Protein AF-A0AB39R5B1-F1 (afdb_monomer_lite)

Structure (mmCIF, N/CA/C/O backbone):
data_AF-A0AB39R5B1-F1
#
_entry.id   AF-A0AB39R5B1-F1
#
loop_
_atom_site.group_PDB
_atom_site.id
_atom_site.type_symbol
_atom_site.label_atom_id
_atom_site.label_alt_id
_atom_site.label_comp_id
_atom_site.label_asym_id
_atom_site.label_entity_id
_atom_site.label_seq_id
_atom_site.pdbx_PDB_ins_code
_atom_site.Cartn_x
_atom_site.Cartn_y
_atom_site.Cartn_z
_atom_site.occupancy
_atom_site.B_iso_or_equiv
_atom_site.auth_seq_id
_atom_site.auth_comp_id
_atom_site.auth_asym_id
_atom_site.auth_atom_id
_atom_site.pdbx_PDB_model_num
ATOM 1 N N . MET A 1 1 ? 11.415 13.458 10.068 1.00 43.72 1 MET A N 1
ATOM 2 C CA . MET A 1 1 ? 11.132 12.335 9.148 1.00 43.72 1 MET A CA 1
ATOM 3 C C . MET A 1 1 ? 11.803 12.615 7.803 1.00 43.72 1 MET A C 1
ATOM 5 O O . MET A 1 1 ? 11.603 13.696 7.264 1.00 43.72 1 MET A O 1
ATOM 9 N N . VAL A 1 2 ? 12.654 11.715 7.298 1.00 47.12 2 VAL A N 1
ATOM 10 C CA . VAL A 1 2 ? 13.326 11.885 5.992 1.00 47.12 2 VAL A CA 1
ATOM 11 C C . VAL A 1 2 ? 12.467 11.214 4.925 1.00 47.12 2 VAL A C 1
ATOM 13 O O . VAL A 1 2 ? 12.218 10.016 5.012 1.00 47.12 2 VAL A O 1
ATOM 16 N N . ASN A 1 3 ? 12.008 11.974 3.931 1.00 48.72 3 ASN A N 1
ATOM 17 C CA . ASN A 1 3 ? 11.282 11.426 2.787 1.00 48.72 3 ASN A CA 1
ATOM 18 C C . ASN A 1 3 ? 12.201 10.453 2.017 1.00 48.72 3 ASN A C 1
ATOM 20 O O . ASN A 1 3 ? 13.226 10.872 1.480 1.00 48.72 3 ASN A O 1
ATOM 24 N N . ARG A 1 4 ? 11.857 9.156 1.990 1.00 53.66 4 ARG A N 1
ATOM 25 C CA . ARG A 1 4 ? 12.644 8.096 1.323 1.00 53.66 4 ARG A CA 1
ATOM 26 C C . ARG A 1 4 ? 12.230 7.848 -0.136 1.00 53.66 4 ARG A C 1
ATOM 28 O O . ARG A 1 4 ? 12.768 6.947 -0.785 1.00 53.66 4 ARG A O 1
ATOM 35 N N . VAL A 1 5 ? 11.299 8.638 -0.674 1.00 57.41 5 VAL A N 1
ATOM 36 C CA . VAL A 1 5 ? 10.811 8.496 -2.051 1.00 57.41 5 VAL A CA 1
ATOM 37 C C . VAL A 1 5 ? 11.806 9.121 -3.027 1.00 57.41 5 VAL A C 1
ATOM 39 O O . VAL A 1 5 ? 12.101 10.313 -2.963 1.00 57.41 5 VAL A O 1
ATOM 42 N N . LYS A 1 6 ? 12.321 8.305 -3.952 1.00 57.62 6 LYS A N 1
ATOM 43 C CA . LYS A 1 6 ? 13.201 8.737 -5.048 1.00 57.62 6 LYS A CA 1
ATOM 44 C C . LYS A 1 6 ? 12.429 8.755 -6.372 1.00 57.62 6 LYS A C 1
ATOM 46 O O . LYS A 1 6 ? 11.494 7.965 -6.523 1.00 57.62 6 LYS A O 1
ATOM 51 N N . PRO A 1 7 ? 12.828 9.592 -7.348 1.00 58.28 7 PRO A N 1
ATOM 52 C CA . PRO A 1 7 ? 12.282 9.525 -8.701 1.00 58.28 7 PRO A CA 1
ATOM 53 C C . PRO A 1 7 ? 12.334 8.099 -9.262 1.00 58.28 7 PRO A C 1
ATOM 55 O O . PRO A 1 7 ? 13.307 7.379 -9.046 1.00 58.28 7 PRO A O 1
ATOM 58 N N . GLY A 1 8 ? 11.274 7.693 -9.963 1.00 61.66 8 GLY A N 1
ATOM 59 C CA . GLY A 1 8 ? 11.141 6.338 -10.507 1.00 61.66 8 GLY A CA 1
ATOM 60 C C . GLY A 1 8 ? 10.612 5.294 -9.518 1.00 61.66 8 GLY A C 1
ATOM 61 O O . GLY A 1 8 ? 10.476 4.136 -9.907 1.00 61.66 8 GLY A O 1
ATOM 62 N N . ARG A 1 9 ? 10.281 5.682 -8.276 1.00 69.00 9 ARG A N 1
ATOM 63 C CA . ARG A 1 9 ? 9.618 4.804 -7.303 1.00 69.00 9 ARG A CA 1
ATOM 64 C C . ARG A 1 9 ? 8.117 5.077 -7.179 1.00 69.00 9 ARG A C 1
ATOM 66 O O . ARG A 1 9 ? 7.668 6.203 -7.349 1.00 69.00 9 ARG A O 1
ATOM 73 N N . ASN A 1 10 ? 7.384 4.021 -6.856 1.00 77.69 10 ASN A N 1
ATOM 74 C CA . ASN A 1 10 ? 5.967 3.923 -6.543 1.00 77.69 10 ASN A CA 1
ATOM 75 C C . ASN A 1 10 ? 5.812 3.673 -5.041 1.00 77.69 10 ASN A C 1
ATOM 77 O O . ASN A 1 10 ? 6.557 2.872 -4.475 1.00 77.69 10 ASN A O 1
ATOM 81 N N . VAL A 1 11 ? 4.840 4.325 -4.410 1.00 83.31 11 VAL A N 1
ATOM 82 C CA . VAL A 1 11 ? 4.579 4.236 -2.967 1.00 83.31 11 VAL A CA 1
ATOM 83 C C . VAL A 1 11 ? 3.243 3.547 -2.710 1.00 83.31 11 VAL A C 1
ATOM 85 O O . VAL A 1 11 ? 2.302 3.682 -3.491 1.00 83.31 11 VAL A O 1
ATOM 88 N N . ALA A 1 12 ? 3.171 2.782 -1.627 1.00 89.38 12 ALA A N 1
ATOM 89 C CA . ALA A 1 12 ? 1.927 2.276 -1.064 1.00 89.38 12 ALA A CA 1
ATOM 90 C C . ALA A 1 12 ? 1.862 2.601 0.431 1.00 89.38 12 ALA A C 1
ATOM 92 O O . ALA A 1 12 ? 2.904 2.740 1.077 1.00 89.38 12 ALA A O 1
ATOM 93 N N . VAL A 1 13 ? 0.643 2.732 0.946 1.00 88.38 13 VAL A N 1
ATOM 94 C CA . VAL A 1 13 ? 0.344 2.975 2.357 1.00 88.38 13 VAL A CA 1
ATOM 95 C C . VAL A 1 13 ? -0.755 2.020 2.784 1.00 88.38 13 VAL A C 1
ATOM 97 O O . VAL A 1 13 ? -1.795 1.976 2.127 1.00 88.38 13 VAL A O 1
ATOM 100 N N . TYR A 1 14 ? -0.536 1.282 3.866 1.00 92.88 14 TYR A N 1
ATOM 101 C CA . TYR A 1 14 ? -1.558 0.458 4.508 1.00 92.88 14 TYR A CA 1
ATOM 102 C C . TYR A 1 14 ? -1.941 1.085 5.840 1.00 92.88 14 TYR A C 1
ATOM 104 O O . TYR A 1 14 ? -1.070 1.432 6.642 1.00 92.88 14 TYR A O 1
ATOM 112 N N . ARG A 1 15 ? -3.243 1.206 6.079 1.00 89.50 15 ARG A N 1
ATOM 113 C CA . ARG A 1 15 ? -3.800 1.557 7.379 1.00 89.50 15 ARG A CA 1
ATOM 114 C C . ARG A 1 15 ? -4.125 0.279 8.138 1.00 89.50 15 ARG A C 1
ATOM 116 O O . ARG A 1 15 ? -4.845 -0.573 7.626 1.00 89.50 15 ARG A O 1
ATOM 123 N N . ILE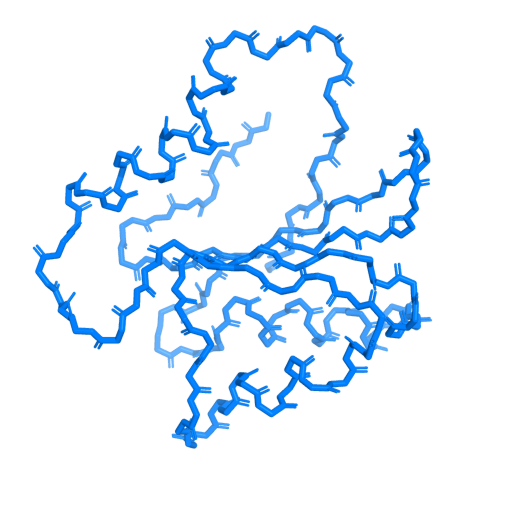 A 1 16 ? -3.611 0.176 9.356 1.00 91.94 16 ILE A N 1
ATOM 124 C CA . ILE A 1 16 ? -3.887 -0.914 10.289 1.00 91.94 16 ILE A CA 1
ATOM 125 C C . ILE A 1 16 ? -4.824 -0.393 11.378 1.00 91.94 16 ILE A C 1
ATOM 127 O O . ILE A 1 16 ? -4.519 0.616 12.020 1.00 91.94 16 ILE A O 1
ATOM 131 N N . GLY A 1 17 ? -5.941 -1.079 11.602 1.00 88.56 17 GLY A N 1
ATOM 132 C CA . GLY A 1 17 ? -6.992 -0.685 12.535 1.00 88.56 17 GLY A CA 1
ATOM 133 C C . GLY A 1 17 ? -7.817 0.513 12.055 1.00 88.56 17 GLY A C 1
ATOM 134 O O . GLY A 1 17 ? -7.694 0.987 10.927 1.00 88.56 17 GLY A O 1
ATOM 135 N N . SER A 1 18 ? -8.682 1.025 12.927 1.00 80.25 18 SER A N 1
ATOM 136 C CA . SER A 1 18 ? -9.600 2.132 12.635 1.00 80.25 18 SER A CA 1
ATOM 137 C C . SER A 1 18 ? -9.615 3.156 13.767 1.00 80.25 18 SER A C 1
ATOM 139 O O . SER A 1 18 ? -9.298 2.827 14.904 1.00 80.25 18 SER A O 1
ATOM 141 N N . GLY A 1 19 ? -10.048 4.382 13.475 1.00 76.81 19 GLY A N 1
ATOM 142 C CA . GLY A 1 19 ? -10.132 5.454 14.472 1.00 76.81 19 GLY A CA 1
ATOM 143 C C . GLY A 1 19 ? -8.767 6.044 14.840 1.00 76.81 19 GLY A C 1
ATOM 144 O O . GLY A 1 19 ? -7.853 6.056 14.013 1.00 76.81 19 GLY A O 1
ATOM 145 N N . GLU A 1 20 ? -8.660 6.569 16.060 1.00 74.38 20 GLU A N 1
ATOM 146 C CA . GLU A 1 20 ? -7.474 7.286 16.559 1.00 74.38 20 GLU A CA 1
ATOM 147 C C . GLU A 1 20 ? -6.259 6.368 16.771 1.00 74.38 20 GLU A C 1
ATOM 149 O O . GLU A 1 20 ? -5.129 6.816 16.608 1.00 74.38 20 GLU A O 1
ATOM 154 N N . ASP A 1 21 ? -6.481 5.072 17.010 1.00 79.81 21 ASP A N 1
ATOM 155 C CA . ASP A 1 21 ? -5.419 4.077 17.229 1.00 79.81 21 A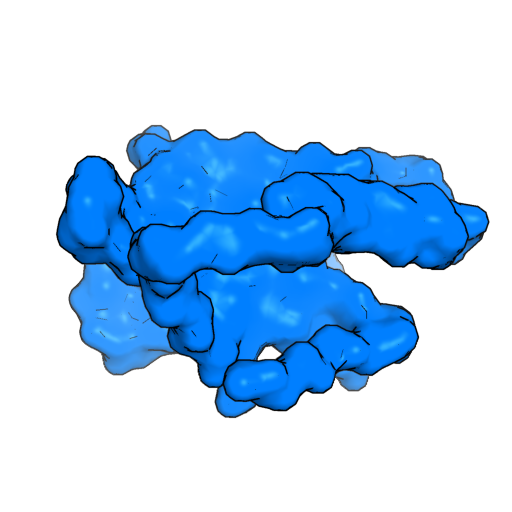SP A CA 1
ATOM 156 C C . ASP A 1 21 ? -4.837 3.499 15.927 1.00 79.81 21 ASP A C 1
ATOM 158 O O . ASP A 1 21 ? -4.049 2.547 15.943 1.00 79.81 21 ASP A O 1
ATOM 162 N N . SER A 1 22 ? -5.246 4.032 14.771 1.00 83.69 22 SER A N 1
ATOM 163 C CA . SER A 1 22 ? -4.777 3.504 13.494 1.00 83.69 22 SER A CA 1
ATOM 164 C C . SER A 1 22 ? -3.286 3.759 13.268 1.00 83.69 22 SER A C 1
ATOM 166 O O . SER A 1 22 ? -2.763 4.841 13.540 1.00 83.69 22 SER A O 1
ATOM 168 N N . ARG A 1 23 ? -2.608 2.748 12.724 1.00 84.94 23 ARG A N 1
ATOM 169 C CA . ARG A 1 23 ? -1.188 2.799 12.355 1.00 84.94 23 ARG A CA 1
ATOM 170 C C . ARG A 1 23 ? -1.054 2.830 10.842 1.00 84.94 23 ARG A C 1
ATOM 172 O O . ARG A 1 23 ? -1.838 2.191 10.145 1.00 84.94 23 ARG A O 1
ATOM 179 N N . PHE A 1 24 ? -0.054 3.542 10.331 1.00 84.06 24 PHE A N 1
ATOM 180 C CA . PHE A 1 24 ? 0.152 3.687 8.891 1.00 84.06 24 PHE A CA 1
ATOM 181 C C . PHE A 1 24 ? 1.526 3.163 8.494 1.00 84.06 24 PHE A C 1
ATOM 183 O O . PHE A 1 24 ? 2.553 3.743 8.851 1.00 84.06 24 PHE A O 1
ATOM 190 N N . LEU A 1 25 ? 1.534 2.080 7.724 1.00 85.56 25 LEU A N 1
ATOM 191 C CA . LEU A 1 25 ? 2.746 1.479 7.181 1.00 85.56 25 LEU A CA 1
ATOM 192 C C . LEU A 1 25 ? 2.957 1.975 5.756 1.00 85.56 25 LEU A C 1
ATOM 194 O O . LEU A 1 25 ? 2.023 1.977 4.955 1.00 85.56 25 LEU A O 1
ATOM 198 N N . VAL A 1 26 ? 4.177 2.386 5.423 1.00 84.56 26 VAL A N 1
ATOM 199 C CA . VAL A 1 26 ? 4.504 2.985 4.123 1.00 84.56 26 VAL A CA 1
ATOM 200 C C . VAL A 1 26 ? 5.701 2.283 3.511 1.00 84.56 26 VAL A C 1
ATOM 202 O O . VAL A 1 26 ? 6.738 2.165 4.153 1.00 84.56 26 VAL A O 1
ATOM 205 N N . ALA A 1 27 ? 5.606 1.904 2.238 1.00 84.88 27 ALA A N 1
ATOM 206 C CA . ALA A 1 27 ? 6.755 1.408 1.486 1.00 84.88 27 ALA A CA 1
ATOM 207 C C . ALA A 1 27 ? 6.851 2.055 0.107 1.00 84.88 27 ALA A C 1
ATOM 209 O O . ALA A 1 27 ? 5.849 2.309 -0.568 1.00 84.88 27 ALA A O 1
ATOM 210 N N . ALA A 1 28 ? 8.086 2.268 -0.340 1.00 84.25 28 ALA A N 1
ATOM 211 C CA . ALA A 1 28 ? 8.401 2.545 -1.734 1.00 84.25 28 ALA A CA 1
ATOM 212 C C . ALA A 1 28 ? 8.912 1.259 -2.389 1.00 84.25 28 ALA A C 1
ATOM 214 O O . ALA A 1 28 ? 9.608 0.489 -1.736 1.00 84.25 28 ALA A O 1
ATOM 215 N N . ASN A 1 29 ? 8.606 1.030 -3.666 1.00 84.25 29 ASN A N 1
ATOM 216 C CA . ASN A 1 29 ? 9.140 -0.135 -4.369 1.00 84.25 29 ASN A CA 1
ATOM 217 C C . ASN A 1 29 ? 10.675 -0.095 -4.449 1.00 84.25 29 ASN A C 1
ATOM 219 O O . ASN A 1 29 ? 11.291 0.981 -4.480 1.00 84.25 29 ASN A O 1
ATOM 223 N N . ASP A 1 30 ? 11.262 -1.278 -4.591 1.00 83.81 30 ASP A N 1
ATOM 224 C CA . ASP A 1 30 ? 12.654 -1.436 -4.979 1.00 83.81 30 ASP A CA 1
ATOM 225 C C . ASP A 1 30 ? 12.766 -1.389 -6.517 1.00 83.81 30 ASP A C 1
ATOM 227 O O . ASP A 1 30 ? 12.076 -2.149 -7.206 1.00 83.81 30 ASP A O 1
ATOM 231 N N . PRO A 1 31 ? 13.540 -0.463 -7.114 1.00 77.81 31 PRO A N 1
ATOM 232 C CA . PRO A 1 31 ? 13.697 -0.404 -8.565 1.00 77.81 31 PRO A CA 1
ATOM 233 C C . PRO A 1 31 ? 14.283 -1.703 -9.139 1.00 77.81 31 PRO A C 1
ATOM 235 O O . PRO A 1 31 ? 15.423 -2.049 -8.856 1.00 77.81 31 PRO A O 1
ATOM 238 N N . GLY A 1 32 ? 13.512 -2.399 -9.981 1.00 76.31 32 GLY A N 1
ATOM 239 C CA . GLY A 1 32 ? 13.896 -3.701 -10.545 1.00 76.31 32 GLY A CA 1
ATOM 240 C C . GLY A 1 32 ? 13.676 -4.893 -9.604 1.00 76.31 32 GLY A C 1
ATOM 241 O O . GLY A 1 32 ? 13.955 -6.022 -9.999 1.00 76.31 32 GLY A O 1
ATOM 242 N N . GLY A 1 33 ? 13.169 -4.644 -8.394 1.00 87.19 33 GLY A N 1
ATOM 243 C CA . GLY A 1 33 ? 12.835 -5.648 -7.390 1.00 87.19 33 GLY A CA 1
ATOM 244 C C . GLY A 1 33 ? 11.347 -5.630 -7.041 1.00 87.19 33 GLY A C 1
ATOM 245 O O . GLY A 1 33 ? 10.484 -5.519 -7.911 1.00 87.19 33 GLY A O 1
ATOM 246 N N . LEU A 1 34 ? 11.046 -5.750 -5.748 1.00 89.19 34 LEU A N 1
ATOM 247 C CA . LEU A 1 34 ? 9.678 -5.846 -5.241 1.00 89.19 34 LEU A CA 1
ATOM 248 C C . LEU A 1 34 ? 8.886 -4.545 -5.411 1.00 89.19 34 LEU A C 1
ATOM 250 O O . LEU A 1 34 ? 9.389 -3.437 -5.195 1.00 89.19 34 LEU A O 1
ATOM 254 N N . HIS A 1 35 ? 7.599 -4.682 -5.716 1.00 90.56 35 HIS A N 1
ATOM 255 C CA . HIS A 1 35 ? 6.646 -3.582 -5.686 1.00 90.56 35 HIS A CA 1
ATOM 256 C C . HIS A 1 35 ? 6.361 -3.126 -4.248 1.00 90.56 35 HIS A C 1
ATOM 258 O O . HIS A 1 35 ? 6.437 -3.900 -3.300 1.00 90.56 35 HIS A O 1
ATOM 264 N N . SER A 1 36 ? 5.943 -1.866 -4.079 1.00 89.81 36 SER A N 1
ATOM 265 C CA . SER A 1 36 ? 5.646 -1.296 -2.753 1.00 89.81 36 SER A CA 1
ATOM 266 C C . SER A 1 36 ? 4.626 -2.104 -1.941 1.00 89.81 36 SER A C 1
ATOM 268 O O . SER A 1 36 ? 4.748 -2.197 -0.728 1.00 89.81 36 SER A O 1
ATOM 270 N N . LYS A 1 37 ? 3.654 -2.730 -2.612 1.00 92.50 37 LYS A N 1
ATOM 271 C CA . LYS A 1 37 ? 2.647 -3.601 -1.985 1.00 92.50 37 LYS A CA 1
ATOM 272 C C . LYS A 1 37 ? 3.245 -4.913 -1.511 1.00 92.50 37 LYS A C 1
ATOM 274 O O . LYS A 1 37 ? 2.876 -5.403 -0.462 1.00 92.50 37 LYS A O 1
ATOM 279 N N . GLU A 1 38 ? 4.189 -5.465 -2.266 1.00 92.75 38 GLU A N 1
ATOM 280 C CA . GLU A 1 38 ? 4.854 -6.713 -1.891 1.00 92.75 38 GLU A CA 1
ATOM 281 C C . GLU A 1 38 ? 5.753 -6.516 -0.677 1.00 92.75 38 GLU A C 1
ATOM 283 O O . GLU A 1 38 ? 5.806 -7.376 0.191 1.00 92.75 38 GLU A O 1
ATOM 288 N N . ILE A 1 39 ? 6.425 -5.367 -0.591 1.00 92.81 39 ILE A N 1
ATOM 289 C CA . ILE A 1 39 ? 7.230 -5.015 0.582 1.00 92.81 39 ILE A CA 1
ATOM 290 C C . ILE A 1 39 ? 6.339 -4.927 1.830 1.00 92.81 39 ILE A C 1
ATOM 292 O O . ILE A 1 39 ? 6.693 -5.484 2.866 1.00 92.81 39 ILE A O 1
ATOM 296 N N . LEU A 1 40 ? 5.174 -4.276 1.726 1.00 93.56 40 LEU A N 1
ATOM 297 C CA . LEU A 1 40 ? 4.223 -4.181 2.837 1.00 93.56 40 LEU A CA 1
ATOM 298 C C . LEU A 1 40 ? 3.598 -5.533 3.191 1.00 93.56 40 LEU A C 1
ATOM 300 O O . LEU A 1 40 ? 3.570 -5.876 4.367 1.00 93.56 40 LEU A O 1
ATOM 304 N N . ASP A 1 41 ? 3.159 -6.321 2.208 1.00 93.50 41 ASP A N 1
ATOM 305 C CA . ASP A 1 41 ? 2.624 -7.671 2.434 1.00 93.50 41 ASP A CA 1
ATOM 306 C C . ASP A 1 41 ? 3.633 -8.552 3.177 1.00 93.50 41 ASP A C 1
ATOM 308 O O . ASP A 1 41 ? 3.301 -9.132 4.207 1.00 93.50 41 ASP A O 1
ATOM 312 N N . ASN A 1 42 ? 4.881 -8.599 2.696 1.00 93.44 42 ASN A N 1
ATOM 313 C CA . ASN A 1 42 ? 5.936 -9.391 3.322 1.00 93.44 42 ASN A CA 1
ATOM 314 C C . ASN A 1 42 ? 6.204 -8.936 4.764 1.00 93.44 42 ASN A C 1
ATOM 316 O O . ASN A 1 42 ? 6.479 -9.765 5.629 1.00 93.44 42 ASN A O 1
ATOM 320 N N . TYR A 1 43 ? 6.130 -7.628 5.031 1.00 93.94 43 TYR A N 1
ATOM 321 C CA . TYR A 1 43 ? 6.270 -7.098 6.384 1.00 93.94 43 TYR A CA 1
ATOM 322 C C . TYR A 1 43 ? 5.102 -7.505 7.284 1.00 93.94 43 TYR A C 1
ATOM 324 O O . TYR A 1 43 ? 5.350 -7.914 8.417 1.00 93.94 43 TYR A O 1
ATOM 332 N N . LEU A 1 44 ? 3.854 -7.428 6.807 1.00 93.94 44 LEU A N 1
ATOM 333 C CA . LEU A 1 44 ? 2.694 -7.878 7.582 1.00 93.94 44 LEU A CA 1
ATOM 334 C C . LEU A 1 44 ? 2.816 -9.362 7.936 1.00 93.94 44 LEU A C 1
ATOM 336 O O . LEU A 1 44 ? 2.635 -9.722 9.098 1.00 93.94 44 LEU A O 1
ATOM 340 N N . ASP A 1 45 ? 3.203 -10.188 6.961 1.00 93.75 45 ASP A N 1
ATOM 341 C CA . ASP A 1 45 ? 3.369 -11.632 7.137 1.00 93.75 45 ASP A CA 1
ATOM 342 C C . ASP A 1 45 ? 4.479 -11.942 8.153 1.00 93.75 45 ASP A C 1
ATOM 344 O O . ASP A 1 45 ? 4.289 -12.748 9.064 1.00 93.75 45 ASP A O 1
ATOM 348 N N . ALA A 1 46 ? 5.622 -11.257 8.050 1.00 93.50 46 ALA A N 1
ATOM 349 C CA . ALA A 1 46 ? 6.729 -11.398 8.996 1.00 93.50 46 ALA A CA 1
ATOM 350 C C . ALA A 1 46 ? 6.387 -10.880 10.404 1.00 93.50 46 ALA A C 1
ATOM 352 O O . ALA A 1 46 ? 6.897 -11.402 11.395 1.00 93.50 46 ALA A O 1
ATOM 353 N N . SER A 1 47 ? 5.526 -9.864 10.494 1.00 91.00 47 SER A N 1
ATOM 354 C CA . SER A 1 47 ? 5.098 -9.243 11.754 1.00 91.00 47 SER A CA 1
ATOM 355 C C . SER A 1 47 ? 3.899 -9.943 12.397 1.00 91.00 47 SER A C 1
ATOM 357 O O . SER A 1 47 ? 3.496 -9.568 13.497 1.00 91.00 47 SER A O 1
ATOM 359 N N . GLY A 1 48 ? 3.314 -10.940 11.725 1.00 94.94 48 GLY A N 1
ATOM 360 C CA . GLY A 1 48 ? 2.118 -11.637 12.194 1.00 94.94 48 GLY A CA 1
ATOM 361 C C . GLY A 1 48 ? 0.876 -10.744 12.281 1.00 94.94 48 GLY A C 1
ATOM 362 O O . GLY A 1 48 ? -0.006 -11.021 13.090 1.00 94.94 48 GLY A O 1
ATOM 363 N N . ILE A 1 49 ? 0.811 -9.663 11.495 1.00 93.44 49 ILE A N 1
ATOM 364 C CA . ILE A 1 49 ? -0.358 -8.772 11.442 1.00 93.44 49 ILE A CA 1
ATOM 365 C C . ILE A 1 49 ? -1.417 -9.416 10.545 1.00 93.44 49 ILE A C 1
ATOM 367 O O . ILE A 1 49 ? -1.112 -9.822 9.421 1.00 93.44 49 ILE A O 1
ATOM 371 N N . SER A 1 50 ? -2.658 -9.508 11.030 1.00 95.19 50 SER A N 1
ATOM 372 C CA . SER A 1 50 ? -3.736 -10.133 10.264 1.00 95.19 50 SER A CA 1
ATOM 373 C C . SER A 1 50 ? -4.107 -9.272 9.052 1.00 95.19 50 SER A C 1
ATOM 375 O O . SER A 1 50 ? -4.187 -8.048 9.181 1.00 95.19 50 SER A O 1
ATOM 377 N N . PRO A 1 51 ? -4.411 -9.866 7.882 1.00 94.81 51 PRO A N 1
ATOM 378 C CA . PRO A 1 51 ? -5.024 -9.136 6.776 1.00 94.81 51 PRO A CA 1
ATOM 379 C C . PRO A 1 51 ? -6.307 -8.400 7.178 1.00 94.81 51 PRO A C 1
ATOM 381 O O . PRO A 1 51 ? -6.538 -7.302 6.684 1.00 94.81 51 PRO A O 1
ATOM 384 N N . ASP A 1 52 ? -7.082 -8.954 8.114 1.00 96.06 52 ASP A N 1
ATOM 385 C CA . ASP A 1 52 ? -8.317 -8.333 8.612 1.00 96.06 52 ASP A CA 1
ATOM 386 C C . ASP A 1 52 ? -8.054 -7.049 9.417 1.00 96.06 52 ASP A C 1
ATOM 388 O O . ASP A 1 52 ? -8.937 -6.200 9.549 1.00 96.06 52 ASP A O 1
ATOM 392 N N . ASP A 1 53 ? -6.835 -6.870 9.936 1.00 94.94 53 ASP A N 1
ATOM 393 C CA . ASP A 1 53 ? -6.449 -5.634 10.617 1.00 94.94 53 ASP A CA 1
ATOM 394 C C . ASP A 1 53 ? -6.187 -4.499 9.619 1.00 94.94 53 ASP A C 1
ATOM 396 O O . ASP A 1 53 ? -6.124 -3.337 10.020 1.00 94.94 53 ASP A O 1
ATOM 400 N N . VAL A 1 54 ? -6.021 -4.798 8.327 1.00 95.12 54 VAL A N 1
ATOM 401 C CA . VAL A 1 54 ? -5.835 -3.782 7.290 1.00 95.12 54 VAL A CA 1
ATOM 402 C C . VAL A 1 54 ? -7.194 -3.231 6.884 1.00 95.12 54 VAL A C 1
ATOM 404 O O . VAL A 1 54 ? -8.046 -3.954 6.382 1.00 95.12 54 VAL A O 1
ATOM 407 N N . THR A 1 55 ? -7.400 -1.935 7.084 1.00 92.31 55 THR A N 1
ATOM 408 C CA . THR A 1 55 ? -8.697 -1.281 6.842 1.00 92.31 55 THR A CA 1
ATOM 409 C C . THR A 1 55 ? -8.695 -0.409 5.595 1.00 92.31 55 THR A C 1
ATOM 411 O O . THR A 1 55 ? -9.735 -0.221 4.971 1.00 92.31 55 THR A O 1
ATOM 414 N N . GLU A 1 56 ? -7.533 0.103 5.188 1.00 89.56 56 GLU A N 1
ATOM 415 C CA . GLU A 1 56 ? -7.388 0.907 3.975 1.00 89.56 56 GLU A CA 1
ATOM 416 C C . GLU A 1 56 ? -6.040 0.643 3.312 1.00 89.56 56 GLU A C 1
ATOM 418 O O . GLU A 1 56 ? -5.002 0.525 3.971 1.00 89.56 56 GLU A O 1
ATOM 423 N N . ILE A 1 57 ? -6.048 0.608 1.984 1.00 91.31 57 ILE A N 1
ATOM 424 C CA . ILE A 1 57 ? -4.854 0.481 1.159 1.00 91.31 57 ILE A CA 1
ATOM 425 C C . ILE A 1 57 ? -4.863 1.595 0.125 1.00 91.31 57 ILE A C 1
ATOM 427 O O . ILE A 1 57 ? -5.693 1.632 -0.782 1.00 91.31 57 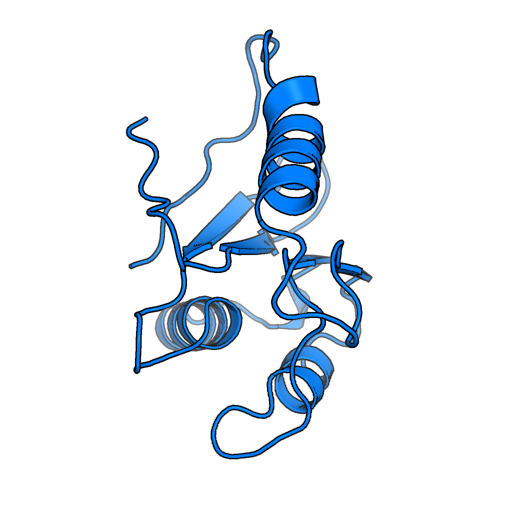ILE A O 1
ATOM 431 N N . TYR A 1 58 ? -3.876 2.478 0.213 1.00 87.25 58 TYR A N 1
ATOM 432 C CA . TYR A 1 58 ? -3.588 3.443 -0.835 1.00 87.25 58 TYR A CA 1
ATOM 433 C C . TYR A 1 58 ? -2.365 3.011 -1.634 1.00 87.25 58 TYR A C 1
ATOM 435 O O . TYR A 1 58 ? -1.320 2.645 -1.092 1.00 87.25 58 TYR A O 1
ATOM 443 N N . SER A 1 59 ? -2.458 3.137 -2.951 1.00 85.38 59 SER A N 1
ATOM 444 C CA . SER A 1 59 ? -1.338 2.948 -3.855 1.00 85.38 59 SER A CA 1
ATOM 445 C C . SER A 1 59 ? -1.181 4.125 -4.808 1.00 85.38 59 SER A C 1
ATOM 447 O O . SER A 1 59 ? -2.146 4.599 -5.394 1.00 85.38 59 SER A O 1
ATOM 449 N N . GLU A 1 60 ? 0.050 4.557 -5.081 1.00 81.00 60 GLU A N 1
ATOM 450 C CA . GLU A 1 60 ? 0.255 5.559 -6.128 1.00 81.00 60 GLU A CA 1
ATOM 451 C C . GLU A 1 60 ? -0.237 5.036 -7.494 1.00 81.00 60 GLU A C 1
ATOM 453 O O . GLU A 1 60 ? -0.976 5.730 -8.189 1.00 81.00 60 GLU A O 1
ATOM 458 N N . ARG A 1 61 ? 0.105 3.792 -7.859 1.00 81.19 61 ARG A N 1
ATOM 459 C CA . ARG A 1 61 ? -0.304 3.152 -9.129 1.00 81.19 61 ARG A CA 1
ATOM 460 C C . ARG A 1 61 ? -1.305 2.026 -8.943 1.00 81.19 61 ARG A C 1
ATOM 462 O O . ARG A 1 61 ? -1.222 1.304 -7.956 1.00 81.19 61 ARG A O 1
ATOM 469 N N . VAL A 1 62 ? -2.164 1.807 -9.930 1.00 84.12 62 VAL A N 1
ATOM 470 C CA . VAL A 1 62 ? -3.044 0.639 -9.994 1.00 84.12 62 VAL A CA 1
ATOM 471 C C . VAL A 1 62 ? -2.233 -0.635 -9.707 1.00 84.12 62 VAL A C 1
ATOM 473 O O . VAL A 1 62 ? -1.142 -0.802 -10.271 1.00 84.12 62 VAL A O 1
ATOM 476 N N . PRO A 1 63 ? -2.680 -1.498 -8.775 1.00 87.00 63 PRO A N 1
ATOM 477 C CA . PRO A 1 63 ? -2.032 -2.781 -8.539 1.00 87.00 63 PRO A CA 1
ATOM 478 C C . PRO A 1 63 ? -1.941 -3.576 -9.847 1.00 87.00 63 PRO A C 1
ATOM 480 O O . PRO A 1 63 ? -2.939 -3.752 -10.541 1.00 87.00 63 PRO A O 1
ATOM 483 N N . CYS A 1 64 ? -0.742 -4.035 -10.210 1.00 85.56 64 CYS A N 1
ATOM 484 C CA . CYS A 1 64 ? -0.559 -4.792 -11.446 1.00 85.56 64 CYS A CA 1
ATOM 485 C C . CYS A 1 64 ? -1.234 -6.169 -11.359 1.00 85.56 64 CYS A C 1
ATOM 487 O O . CYS A 1 64 ? -1.264 -6.785 -10.295 1.00 85.56 64 CYS A O 1
ATOM 489 N N . SER A 1 65 ? -1.728 -6.675 -12.485 1.00 84.38 65 SER A N 1
ATOM 490 C CA . SER A 1 65 ? -2.291 -8.029 -12.619 1.00 84.38 65 SER A CA 1
ATOM 491 C C . SER A 1 65 ? -1.353 -9.004 -13.334 1.00 84.38 65 SER A C 1
ATOM 493 O O . SER A 1 65 ? -1.736 -10.126 -13.646 1.00 84.38 65 SER A O 1
ATOM 495 N N . THR A 1 66 ? -0.121 -8.575 -13.611 1.00 79.38 66 THR A N 1
ATOM 496 C CA . THR A 1 66 ? 0.881 -9.353 -14.341 1.00 79.38 66 THR A CA 1
ATOM 497 C C . THR A 1 66 ? 1.887 -9.998 -13.399 1.00 79.38 66 THR A C 1
ATOM 499 O O . THR A 1 66 ? 2.341 -9.373 -12.432 1.00 79.38 66 THR A O 1
ATOM 502 N N . ASP A 1 67 ? 2.286 -11.219 -13.739 1.00 78.25 67 ASP A N 1
ATOM 503 C CA . ASP A 1 67 ? 3.404 -11.910 -13.105 1.00 78.25 67 ASP A CA 1
ATOM 504 C C . ASP A 1 67 ? 4.735 -11.167 -13.335 1.00 78.25 67 ASP A C 1
ATOM 506 O O . ASP A 1 67 ? 4.878 -10.433 -14.319 1.00 78.25 67 ASP A O 1
ATOM 510 N N . PRO A 1 68 ? 5.717 -11.327 -12.430 1.00 84.69 68 PRO A N 1
ATOM 511 C CA . PRO A 1 68 ? 5.676 -12.170 -11.226 1.00 84.69 68 PRO A CA 1
ATOM 512 C C . PRO A 1 68 ? 4.989 -11.515 -10.013 1.00 84.69 68 PRO A C 1
ATOM 514 O O . PRO A 1 68 ? 4.782 -12.173 -9.000 1.00 84.69 68 PRO A O 1
ATOM 517 N N . HIS A 1 69 ? 4.655 -10.225 -10.084 1.00 85.81 69 HIS A N 1
ATOM 518 C CA . HIS A 1 69 ? 4.258 -9.453 -8.901 1.00 85.81 69 HIS A CA 1
ATOM 519 C C . HIS A 1 69 ? 2.781 -9.619 -8.525 1.00 85.81 69 HIS A C 1
ATOM 521 O O . HIS A 1 69 ? 2.447 -9.663 -7.339 1.00 85.81 69 HIS A O 1
ATOM 527 N N . ASN A 1 70 ? 1.902 -9.650 -9.538 1.00 86.19 70 ASN A N 1
ATOM 528 C CA . ASN A 1 70 ? 0.448 -9.809 -9.437 1.00 86.19 70 ASN A CA 1
ATOM 529 C C . ASN A 1 70 ? -0.185 -9.120 -8.205 1.00 86.19 70 ASN A C 1
ATOM 531 O O . ASN A 1 70 ? -0.928 -9.718 -7.423 1.00 86.19 70 ASN A O 1
ATOM 535 N N . CYS A 1 71 ? 0.135 -7.835 -8.006 1.00 90.06 71 CYS A N 1
ATOM 536 C CA . CYS A 1 71 ? -0.308 -7.076 -6.838 1.00 90.06 71 CYS A CA 1
ATOM 537 C C . CYS A 1 71 ? -1.835 -7.019 -6.710 1.00 90.06 71 CYS A C 1
ATOM 539 O O . CYS A 1 71 ? -2.330 -6.919 -5.598 1.00 90.06 71 CYS A O 1
ATOM 541 N N . SER A 1 72 ? -2.584 -7.088 -7.812 1.00 87.50 72 SER A N 1
ATOM 542 C CA . SER A 1 72 ? -4.049 -7.124 -7.778 1.00 87.50 72 SER A CA 1
ATOM 543 C C . SER A 1 72 ? -4.586 -8.358 -7.044 1.00 87.50 72 SER A C 1
ATOM 545 O O . SER A 1 72 ? -5.438 -8.213 -6.171 1.00 87.50 72 SER A O 1
ATOM 547 N N . ALA A 1 73 ? -4.031 -9.547 -7.311 1.00 87.38 73 ALA A N 1
ATOM 548 C CA . ALA A 1 73 ? -4.403 -10.773 -6.611 1.00 87.38 73 ALA A CA 1
ATOM 549 C C . ALA A 1 73 ? -4.010 -10.712 -5.130 1.00 87.38 73 ALA A C 1
ATOM 551 O O . ALA A 1 73 ? -4.792 -11.107 -4.270 1.00 87.38 73 ALA A O 1
ATOM 552 N N . ARG A 1 74 ? -2.834 -10.143 -4.829 1.00 90.81 74 ARG A N 1
ATOM 553 C CA . ARG A 1 74 ? -2.394 -9.900 -3.449 1.00 90.81 74 ARG A CA 1
ATOM 554 C C . ARG A 1 74 ? -3.363 -9.001 -2.690 1.00 90.81 74 ARG A C 1
ATOM 556 O O . ARG A 1 74 ? -3.728 -9.331 -1.569 1.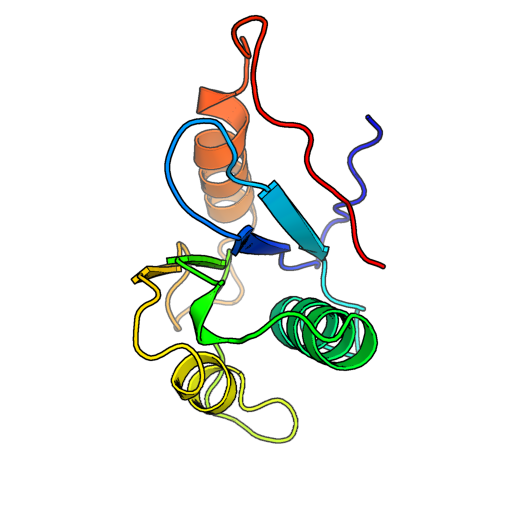00 90.81 74 ARG A O 1
ATOM 563 N N . MET A 1 75 ? -3.830 -7.910 -3.308 1.00 91.50 75 MET A N 1
ATOM 564 C CA . MET A 1 75 ? -4.782 -7.007 -2.649 1.00 91.50 75 MET A CA 1
ATOM 565 C C . MET A 1 75 ? -6.114 -7.702 -2.353 1.00 91.50 75 MET A C 1
ATOM 567 O O . MET A 1 75 ? -6.772 -7.356 -1.380 1.00 91.50 75 MET A O 1
ATOM 571 N N . GLY A 1 76 ? -6.473 -8.729 -3.129 1.00 89.94 76 GLY A N 1
ATOM 572 C CA . GLY A 1 76 ? -7.654 -9.556 -2.881 1.00 89.94 76 GLY A CA 1
ATOM 573 C C . GLY A 1 76 ? -7.649 -10.295 -1.538 1.00 89.94 76 GLY A C 1
ATOM 574 O O . GLY A 1 76 ? -8.706 -10.755 -1.115 1.00 89.94 76 GLY A O 1
ATOM 575 N N . ARG A 1 77 ? -6.504 -10.391 -0.843 1.00 93.00 77 ARG A N 1
ATOM 576 C CA . ARG A 1 77 ? -6.432 -10.981 0.505 1.00 93.00 77 ARG A CA 1
ATOM 577 C C . ARG A 1 77 ? -7.025 -10.082 1.597 1.00 93.00 77 ARG A C 1
ATOM 579 O O . ARG A 1 77 ? -7.334 -10.579 2.672 1.00 93.00 77 ARG A O 1
ATOM 586 N N . TYR A 1 78 ? -7.175 -8.783 1.332 1.00 94.19 78 TYR A N 1
ATOM 587 C CA . TYR A 1 78 ? -7.676 -7.791 2.285 1.00 94.19 78 TYR A CA 1
ATOM 588 C C . TYR A 1 78 ? -9.169 -7.543 2.054 1.00 94.19 78 TYR A C 1
ATOM 590 O O . TYR A 1 78 ? -9.570 -6.516 1.509 1.00 94.19 78 TYR A O 1
ATOM 598 N N . GLY A 1 79 ? -9.998 -8.527 2.411 1.00 90.06 79 GLY A N 1
ATOM 599 C CA . GLY A 1 79 ? -11.425 -8.547 2.061 1.00 90.06 79 GLY A CA 1
ATOM 600 C C . GLY A 1 79 ? -12.263 -7.416 2.671 1.00 90.06 79 GLY A C 1
ATOM 601 O O . GLY A 1 79 ? -13.342 -7.120 2.164 1.00 90.06 79 GLY A O 1
ATOM 602 N N . ASN A 1 80 ? -11.772 -6.785 3.738 1.00 89.19 80 ASN A N 1
ATOM 603 C CA . ASN A 1 80 ? -12.411 -5.673 4.440 1.00 89.19 80 ASN A CA 1
ATOM 604 C C . ASN A 1 80 ? -11.739 -4.313 4.192 1.00 89.19 80 ASN A C 1
ATOM 606 O O . ASN A 1 80 ? -12.205 -3.319 4.748 1.00 89.19 80 ASN A O 1
ATOM 610 N N . ALA A 1 81 ? -10.659 -4.260 3.406 1.00 90.81 81 ALA A N 1
ATOM 611 C CA . ALA A 1 81 ? -9.916 -3.028 3.186 1.00 90.81 81 ALA A CA 1
ATOM 612 C C . ALA A 1 81 ? -10.446 -2.239 1.985 1.00 90.81 81 ALA A C 1
ATOM 614 O O . ALA A 1 81 ? -10.642 -2.788 0.897 1.00 90.81 81 ALA A O 1
ATOM 615 N N . ASP A 1 82 ? -10.558 -0.922 2.140 1.00 88.75 82 ASP A N 1
ATOM 616 C CA . ASP A 1 82 ? -10.806 -0.029 1.011 1.00 88.75 82 ASP A CA 1
ATOM 617 C C . ASP A 1 82 ? -9.515 0.169 0.205 1.00 88.75 82 ASP A C 1
ATOM 619 O O . ASP A 1 82 ? -8.553 0.790 0.665 1.00 88.75 82 ASP A O 1
ATOM 623 N N . VAL A 1 83 ? -9.484 -0.354 -1.024 1.00 87.31 83 VAL A N 1
ATOM 624 C CA . VAL A 1 83 ? -8.325 -0.246 -1.922 1.00 87.31 83 VAL A CA 1
ATOM 625 C C . VAL A 1 83 ? -8.518 0.904 -2.903 1.00 87.31 83 VAL A C 1
ATOM 627 O O . VAL A 1 83 ? -9.451 0.913 -3.706 1.00 87.31 83 VAL A O 1
ATOM 630 N N . SER A 1 84 ? -7.589 1.855 -2.899 1.00 82.12 84 SER A N 1
ATOM 631 C CA . SER A 1 84 ? -7.613 3.019 -3.783 1.00 82.12 84 SER A CA 1
ATOM 632 C C . SER A 1 84 ? -6.261 3.273 -4.446 1.00 82.12 84 SER A C 1
ATOM 634 O O . SER A 1 84 ? -5.197 2.882 -3.955 1.00 82.12 84 SER A O 1
ATOM 636 N N . TRP A 1 85 ? -6.291 3.933 -5.603 1.00 82.69 85 TRP A N 1
ATOM 637 C CA . TRP A 1 85 ? -5.082 4.348 -6.300 1.00 82.69 85 TRP A CA 1
ATOM 638 C C . TRP A 1 85 ? -5.274 5.630 -7.090 1.00 82.69 85 TRP A C 1
ATOM 640 O O . TRP A 1 85 ? -6.385 5.965 -7.498 1.00 82.69 85 TRP A O 1
ATOM 650 N N . THR A 1 86 ? -4.168 6.328 -7.353 1.00 70.12 86 THR A N 1
ATOM 651 C CA . THR A 1 86 ? -4.227 7.584 -8.114 1.00 70.12 86 THR A CA 1
ATOM 652 C C . THR A 1 86 ? -3.931 7.410 -9.606 1.00 70.12 86 THR A C 1
ATOM 654 O O . THR A 1 86 ? -4.449 8.170 -10.423 1.00 70.12 86 THR A O 1
ATOM 657 N N . LEU A 1 87 ? -3.116 6.428 -10.004 1.00 68.19 87 LEU A N 1
ATOM 658 C CA . LEU A 1 87 ? -2.670 6.269 -11.397 1.00 68.19 87 LEU A CA 1
ATOM 659 C C . LEU A 1 87 ? -3.215 4.976 -12.015 1.00 68.19 87 LEU A C 1
ATOM 661 O O . LEU A 1 87 ? -2.866 3.895 -11.557 1.00 68.19 87 LEU A O 1
ATOM 665 N N . ASN A 1 88 ? -4.053 5.089 -13.051 1.00 62.41 88 ASN A N 1
ATOM 666 C CA . ASN A 1 88 ? -4.661 3.964 -13.788 1.00 62.41 88 ASN A CA 1
ATOM 667 C C . ASN A 1 88 ? -3.920 3.686 -15.125 1.00 62.41 88 ASN A C 1
ATOM 669 O O . ASN A 1 88 ? -3.049 4.485 -15.478 1.00 62.41 88 ASN A O 1
ATOM 673 N N . PRO A 1 89 ? -4.162 2.562 -15.839 1.00 51.97 89 PRO A N 1
ATOM 674 C CA . PRO A 1 89 ? -3.132 1.706 -16.430 1.00 51.97 89 PRO A CA 1
ATOM 675 C C . PRO A 1 89 ? -2.476 2.288 -17.697 1.00 51.97 89 PRO A C 1
ATOM 677 O O . PRO A 1 89 ? -1.512 1.717 -18.197 1.00 51.97 89 PRO A O 1
ATOM 680 N N . ASP A 1 90 ? -2.921 3.449 -18.180 1.00 42.34 90 ASP A N 1
ATOM 681 C CA . ASP A 1 90 ? -2.410 4.084 -19.388 1.00 42.34 90 ASP A CA 1
ATOM 682 C C . ASP A 1 90 ? -1.496 5.268 -19.056 1.00 42.34 90 ASP A C 1
ATOM 684 O O . ASP A 1 90 ? -1.918 6.420 -18.922 1.00 42.34 90 ASP A O 1
ATOM 688 N N . GLY A 1 91 ? -0.193 4.987 -18.991 1.00 41.44 91 GLY A N 1
ATOM 689 C CA . GLY A 1 91 ? 0.805 5.970 -19.406 1.00 41.44 91 GLY A CA 1
ATOM 690 C C . GLY A 1 91 ? 2.037 6.108 -18.517 1.00 41.44 91 GLY A C 1
ATOM 691 O O . GLY A 1 91 ? 2.011 6.711 -17.445 1.00 41.44 91 GLY A O 1
ATOM 692 N N . ILE A 1 92 ? 3.173 5.697 -19.081 1.00 41.16 92 ILE A N 1
ATOM 693 C CA . ILE A 1 92 ? 4.552 5.952 -18.627 1.00 41.16 92 ILE A CA 1
ATOM 694 C C . ILE A 1 92 ? 4.904 7.465 -18.546 1.00 41.16 92 ILE A C 1
ATOM 696 O O . ILE A 1 92 ? 5.913 7.827 -17.949 1.00 41.16 92 ILE A O 1
ATOM 700 N N . ASN A 1 93 ? 4.052 8.379 -19.036 1.00 41.22 93 ASN A N 1
ATOM 701 C CA . ASN A 1 93 ? 4.408 9.787 -19.288 1.00 41.22 93 ASN A CA 1
ATOM 702 C C . ASN A 1 93 ? 3.862 10.843 -18.302 1.00 41.22 93 ASN A C 1
ATOM 704 O O . ASN A 1 93 ? 3.928 12.034 -18.590 1.00 41.22 93 ASN A O 1
ATOM 708 N N . ASN A 1 94 ? 3.352 10.466 -17.126 1.00 42.91 94 ASN A N 1
ATOM 709 C CA . ASN A 1 94 ? 2.698 11.420 -16.211 1.00 42.91 94 ASN A CA 1
ATOM 710 C C . ASN A 1 94 ? 3.514 11.823 -14.967 1.00 42.91 94 ASN A C 1
ATOM 712 O O . ASN A 1 94 ? 2.936 12.288 -13.989 1.00 42.91 94 ASN A O 1
ATOM 716 N N . GLY A 1 95 ? 4.850 11.740 -14.997 1.00 38.97 95 GLY A N 1
ATOM 717 C CA . GLY A 1 95 ? 5.716 12.059 -13.844 1.00 38.97 95 GLY A CA 1
ATOM 718 C C . GLY A 1 95 ? 5.392 13.378 -13.109 1.00 38.97 95 GLY A C 1
ATOM 719 O O . GLY A 1 95 ? 5.431 13.416 -11.881 1.00 38.97 95 GLY A O 1
ATOM 720 N N . ALA A 1 96 ? 4.971 14.432 -13.822 1.00 36.34 96 ALA A N 1
ATOM 721 C CA . ALA A 1 96 ? 4.569 15.712 -13.222 1.00 36.34 96 ALA A CA 1
ATOM 722 C C . ALA A 1 96 ? 3.156 15.704 -12.593 1.00 36.34 96 ALA A C 1
ATOM 724 O O . ALA A 1 96 ? 2.944 16.310 -11.542 1.00 36.34 96 ALA A O 1
ATOM 725 N N . LYS A 1 97 ? 2.187 14.985 -13.183 1.00 38.75 97 LYS A N 1
ATOM 726 C CA . LYS A 1 97 ? 0.861 14.780 -12.565 1.00 38.75 97 LYS A CA 1
ATOM 727 C C . LYS A 1 97 ? 0.964 13.882 -11.332 1.00 38.75 97 LYS A C 1
ATOM 729 O O . LYS A 1 97 ? 0.242 14.120 -10.370 1.00 38.75 97 LYS A O 1
ATOM 734 N N . ASN A 1 98 ? 1.895 12.927 -11.343 1.00 43.84 98 ASN A N 1
ATOM 735 C CA . ASN A 1 98 ? 2.187 12.016 -10.236 1.00 43.84 98 ASN A CA 1
ATOM 736 C C . ASN A 1 98 ? 2.813 12.766 -9.062 1.00 43.84 98 ASN A C 1
ATOM 738 O O . ASN A 1 98 ? 2.328 12.650 -7.946 1.00 43.84 98 ASN A O 1
ATOM 742 N N . ALA A 1 99 ? 3.794 13.637 -9.323 1.00 39.56 99 ALA A N 1
ATOM 743 C CA . ALA A 1 99 ? 4.316 14.548 -8.310 1.00 39.56 99 ALA A CA 1
ATOM 744 C C . ALA A 1 99 ? 3.220 15.467 -7.754 1.00 39.56 99 ALA A C 1
ATOM 746 O O . ALA A 1 99 ? 3.223 15.727 -6.564 1.00 39.56 99 ALA A O 1
ATOM 747 N N . GLY A 1 100 ? 2.257 15.912 -8.570 1.00 38.47 100 GLY A N 1
ATOM 748 C CA . GLY A 1 100 ? 1.105 16.699 -8.119 1.00 38.47 100 GLY A CA 1
ATOM 749 C C . GLY A 1 100 ? 0.026 15.899 -7.381 1.00 38.47 100 GLY A C 1
ATOM 750 O O . GLY A 1 100 ? -0.681 16.468 -6.567 1.00 38.47 100 GLY A O 1
ATOM 751 N N . ALA A 1 101 ? -0.121 14.600 -7.643 1.00 44.00 101 ALA A N 1
ATOM 752 C CA . ALA A 1 101 ? -1.021 13.690 -6.936 1.00 44.00 101 ALA A CA 1
ATOM 753 C C . ALA A 1 101 ? -0.424 13.240 -5.603 1.00 44.00 101 ALA A C 1
ATOM 755 O O . ALA A 1 101 ? -1.080 13.370 -4.578 1.00 44.00 101 ALA A O 1
ATOM 756 N N . ILE A 1 102 ? 0.845 12.830 -5.605 1.00 45.88 102 ILE A N 1
ATOM 757 C CA . ILE A 1 102 ? 1.646 12.630 -4.401 1.00 45.88 102 ILE A CA 1
ATOM 758 C C . ILE A 1 102 ? 1.705 13.933 -3.618 1.00 45.88 102 ILE A C 1
ATOM 760 O O . ILE A 1 102 ? 1.385 13.910 -2.454 1.00 45.88 102 ILE A O 1
ATOM 764 N N . ALA A 1 103 ? 1.992 15.090 -4.216 1.00 41.00 103 ALA A N 1
ATOM 765 C CA . ALA A 1 103 ? 1.940 16.383 -3.527 1.00 41.00 103 ALA A CA 1
ATOM 766 C C . ALA A 1 103 ? 0.516 16.914 -3.309 1.00 41.00 103 ALA A C 1
ATOM 768 O O . ALA A 1 103 ? 0.375 17.964 -2.711 1.00 41.00 103 ALA A O 1
ATOM 769 N N . ARG A 1 104 ? -0.555 16.248 -3.748 1.00 43.09 104 ARG A N 1
ATOM 770 C CA . ARG A 1 104 ? -1.920 16.543 -3.281 1.00 43.09 104 ARG A CA 1
ATOM 771 C C . ARG A 1 104 ? -2.269 15.647 -2.111 1.00 43.09 104 ARG A C 1
ATOM 773 O O . AR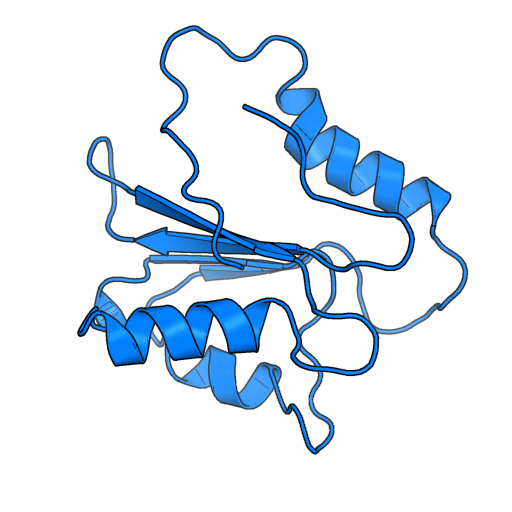G A 1 104 ? -2.765 16.182 -1.143 1.00 43.09 104 ARG A O 1
ATOM 780 N N . GLY A 1 105 ? -1.902 14.368 -2.138 1.00 45.28 105 GLY A N 1
ATOM 781 C CA . GLY A 1 105 ? -1.964 13.456 -0.993 1.00 45.28 105 GLY A CA 1
ATOM 782 C C . GLY A 1 105 ? -0.930 13.752 0.102 1.00 45.28 105 GLY A C 1
ATOM 783 O O . GLY A 1 105 ? -1.143 13.369 1.237 1.00 45.28 105 GLY A O 1
ATOM 784 N N . MET A 1 106 ? 0.155 14.469 -0.216 1.00 46.19 106 MET A N 1
ATOM 785 C CA . MET A 1 106 ? 1.232 14.939 0.675 1.00 46.19 106 MET A CA 1
ATOM 786 C C . MET A 1 106 ? 1.307 16.477 0.750 1.00 46.19 106 MET A C 1
ATOM 788 O O . MET A 1 106 ? 2.140 17.020 1.468 1.00 46.19 106 MET A O 1
ATOM 792 N N . GLY A 1 107 ? 0.502 17.224 -0.009 1.00 35.16 107 GLY A N 1
ATOM 793 C CA . GLY A 1 107 ? 0.465 18.700 0.039 1.00 35.16 107 GLY A CA 1
ATOM 794 C C . GLY A 1 107 ? -0.891 19.268 0.434 1.00 35.16 107 GLY A C 1
ATOM 795 O O . GLY A 1 107 ? -0.919 20.405 0.888 1.00 35.16 107 GLY A O 1
ATOM 796 N N . SER A 1 108 ? -1.950 18.451 0.504 1.00 37.53 108 SER A N 1
ATOM 797 C CA . SER A 1 108 ? -2.882 18.564 1.637 1.00 37.53 108 SER A CA 1
ATOM 798 C C . SER A 1 108 ? -2.169 18.360 2.992 1.00 37.53 108 SER A C 1
ATOM 800 O O . SER A 1 108 ? -2.721 18.706 4.026 1.00 37.53 108 SER A O 1
ATOM 802 N N . TYR A 1 109 ? -0.910 17.891 2.984 1.00 37.81 109 TYR A N 1
ATOM 803 C CA . TYR A 1 109 ? 0.008 17.839 4.130 1.00 37.81 109 TYR A CA 1
ATOM 804 C C . TYR A 1 109 ? 1.084 18.952 4.130 1.00 37.81 109 TYR A C 1
ATOM 806 O O . TYR A 1 109 ? 2.014 18.914 4.940 1.00 37.81 109 TYR A O 1
ATOM 814 N N . ARG A 1 110 ? 0.999 19.988 3.275 1.00 30.00 110 ARG A N 1
ATOM 815 C CA . ARG A 1 110 ? 1.807 21.212 3.461 1.00 30.00 110 ARG A CA 1
ATOM 816 C C . ARG A 1 110 ? 1.088 22.113 4.457 1.00 30.00 110 ARG A C 1
ATOM 818 O O . ARG A 1 110 ? 0.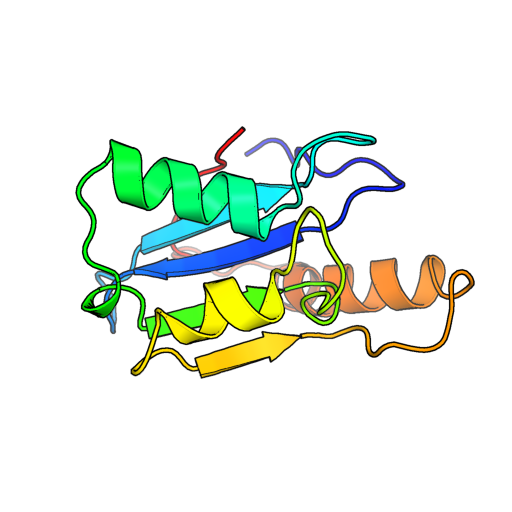288 22.960 4.083 1.00 30.00 110 ARG A O 1
ATOM 825 N N . GLY A 1 111 ? 1.385 21.871 5.728 1.00 33.88 111 GLY A N 1
ATOM 826 C CA . GLY A 1 111 ? 0.667 22.438 6.869 1.00 33.88 111 GLY A CA 1
ATOM 827 C C . GLY A 1 111 ? 0.053 21.369 7.766 1.00 33.88 111 GLY A C 1
ATOM 828 O O . GLY A 1 111 ? -0.971 21.642 8.379 1.00 33.88 111 GLY A O 1
ATOM 829 N N . ALA A 1 112 ? 0.650 20.167 7.802 1.00 35.62 112 ALA A N 1
ATOM 830 C CA . ALA A 1 112 ? 0.341 19.108 8.754 1.00 35.62 112 ALA A CA 1
ATOM 831 C C . ALA A 1 112 ? -0.075 19.696 10.117 1.00 35.62 112 ALA A C 1
ATOM 833 O O . ALA A 1 112 ? 0.779 20.293 10.786 1.00 35.62 112 ALA A O 1
ATOM 834 N N . PRO A 1 113 ? -1.357 19.589 10.514 1.00 32.97 113 PRO A N 1
ATOM 835 C CA . PRO A 1 113 ? -1.754 19.972 11.855 1.00 32.97 113 PRO A CA 1
ATOM 836 C C . PRO A 1 113 ? -0.910 19.167 12.855 1.00 32.97 113 PRO A C 1
ATOM 838 O O . PRO A 1 113 ? -0.551 18.018 12.569 1.00 32.97 113 PRO A O 1
ATOM 841 N N . PRO A 1 114 ? -0.544 19.740 14.012 1.00 32.31 114 PRO A N 1
ATOM 842 C CA . PRO A 1 114 ? 0.036 18.941 15.084 1.00 32.31 114 PRO A CA 1
ATOM 843 C C . PRO A 1 114 ? -0.916 17.771 15.388 1.00 32.31 114 PRO A C 1
ATOM 845 O O . PRO A 1 114 ? -2.102 17.999 15.610 1.00 32.31 114 PRO A O 1
ATOM 848 N N . GLY A 1 115 ? -0.411 16.532 15.340 1.00 39.53 115 GLY A N 1
ATOM 849 C CA . GLY A 1 115 ? -1.205 15.323 15.614 1.00 39.53 115 GLY A CA 1
ATOM 850 C C . GLY A 1 115 ? -1.483 14.394 14.427 1.00 39.53 115 GLY A C 1
ATOM 851 O O . GLY A 1 115 ? -2.325 13.512 14.554 1.00 39.53 115 GLY A O 1
ATOM 852 N N . LEU A 1 116 ? -0.805 14.543 13.282 1.00 41.09 116 LEU A N 1
ATOM 853 C CA . LEU A 1 116 ? -0.833 13.477 12.274 1.00 41.09 116 LEU A CA 1
ATOM 854 C C . LEU A 1 116 ? -0.198 12.189 12.827 1.00 41.09 116 LEU A C 1
ATOM 856 O O . LEU A 1 116 ? 0.850 12.277 13.473 1.00 41.09 116 LEU A O 1
ATOM 860 N N . PRO A 1 117 ? -0.782 11.014 12.542 1.00 44.25 117 PRO A N 1
ATOM 861 C CA . PRO A 1 117 ? -0.225 9.741 12.975 1.00 44.25 117 PRO A CA 1
ATOM 862 C C . PRO A 1 117 ? 1.159 9.520 12.351 1.00 44.25 117 PRO A C 1
ATOM 864 O O . PRO A 1 117 ? 1.415 9.889 11.200 1.00 44.25 117 PRO A O 1
ATOM 867 N N . GLU A 1 118 ? 2.076 8.943 13.127 1.00 58.88 118 GLU A N 1
ATOM 868 C CA . GLU A 1 118 ? 3.415 8.625 12.641 1.00 58.88 118 GLU A CA 1
ATOM 869 C C . GLU A 1 118 ? 3.343 7.538 11.558 1.00 58.88 118 GLU A C 1
ATOM 871 O O . GLU A 1 118 ? 2.719 6.493 11.737 1.00 58.88 118 GLU A O 1
ATOM 876 N N . PHE A 1 119 ? 3.991 7.793 10.420 1.00 63.28 119 PHE A N 1
ATOM 877 C CA . PHE A 1 119 ? 4.165 6.800 9.363 1.00 63.28 119 PHE A CA 1
ATOM 878 C C . PHE A 1 119 ? 5.399 5.944 9.634 1.00 63.28 119 PHE A C 1
ATOM 880 O O . PHE A 1 119 ? 6.517 6.466 9.731 1.00 63.28 119 PHE A O 1
ATOM 887 N N . GLU A 1 120 ? 5.218 4.629 9.661 1.00 74.56 120 GLU A N 1
ATOM 888 C CA . GLU A 1 120 ? 6.320 3.678 9.733 1.00 74.56 120 GLU A CA 1
ATOM 889 C C . GLU A 1 120 ? 6.812 3.355 8.315 1.00 74.56 120 GLU A C 1
ATOM 891 O O . GLU A 1 120 ? 6.092 2.775 7.501 1.00 74.56 120 GLU A O 1
ATOM 896 N N . TRP A 1 121 ? 8.040 3.771 7.991 1.00 74.44 121 TRP A N 1
ATOM 897 C CA . TRP A 1 121 ? 8.652 3.499 6.688 1.00 74.44 121 TRP A CA 1
ATOM 898 C C . TRP A 1 121 ? 9.295 2.115 6.667 1.00 74.44 121 TRP A C 1
ATOM 900 O O . TRP A 1 121 ? 10.347 1.914 7.274 1.00 74.44 121 TRP A O 1
ATOM 910 N N . ILE A 1 122 ? 8.708 1.214 5.888 1.00 75.19 122 ILE A N 1
ATOM 911 C CA . ILE A 1 122 ? 9.191 -0.142 5.650 1.00 75.19 122 ILE A CA 1
ATOM 912 C C . ILE A 1 122 ? 10.104 -0.137 4.420 1.00 75.19 122 ILE A C 1
ATOM 914 O O . ILE A 1 122 ? 9.743 0.393 3.361 1.00 75.19 122 ILE A O 1
ATOM 918 N N . GLY A 1 123 ? 11.306 -0.697 4.555 1.00 56.59 123 GLY A N 1
ATOM 919 C CA . GLY A 1 123 ? 12.269 -0.818 3.461 1.00 56.59 123 GLY A CA 1
ATOM 920 C C . GLY A 1 123 ? 13.533 -1.556 3.844 1.00 56.59 123 GLY A C 1
ATOM 921 O O . GLY A 1 123 ? 13.826 -1.628 5.058 1.00 56.59 123 GLY A O 1
#

Organism: NCBI:txid3238631

Secondary structure (DSSP, 8-state):
------TT--EEEEEESSGGG-EEEEEEPPTTS--HHHHHHHHHHHHT--GGGEEEEEEEEPPP-STTT-HHHHHTT-TTSEEEEEE-SS-TT-HHHHHHHHHHHTTTTTT--TTPPPEEEE-

Sequence (123 aa):
MVNRVKPGRNVAVYRIGSGEDSRFLVAANDPGGLHSKEILDNYLDASGISPDDVTEIYSERVPCSTDPHNCSARMGRYGNADVSWTLNPDGINNGAKNAGAIARGMGSYRGAPPGLPEFEWIG

pLDDT: mean 72.64, std 21.12, range [30.0, 96.06]

InterPro domains:
  IPR032722 Deaminase, Xanthomonas XOO_2897-like [PF14440] (8-90)

Radius of gyration: 14.18 Å; chains: 1; bounding box: 26×35×37 Å

Foldseek 3Di:
DDPPDDPPKKKKWWWFADDLPIAIEMEIADVVDAHNLVLVLVVCVVVVPQLQRTAEMEIQEDQDCDPDHRRVVVNVRNVRHHYDYDHYDDDPPPSVVSVVVVCVVCVVVVCPDPRDHDYHYGD